Protein AF-A0A819NB71-F1 (afdb_monomer_lite)

Foldseek 3Di:
DVVVVVVQVVDPLSVLVVVLVVLVVVLVVLVVVLVVVVVVLVVVVVVDDPDDDDDCPVSVVSVVVSVVSVVSSVVSVVVVVLVVVCVDVVSVVVVVVCVVCVVVVVVVVVVVVVVLLVQLVVCLVQCCVPDPCSVDSVSSSVVSVCVVVVNDPVVSVVVSVVVD

Radius of gyration: 24.52 Å; chains: 1; bounding box: 62×34×66 Å

Sequence (164 aa):
IRLLKREYFKKFWNIISFITTIFSITAIMMYGTKKALTRLAIRSLKKTEMGEFVNFNAIGSFDEVYSYIIALITFFTMLKFLKLLRFNRRIGMLSKSFRYARKDLSSFAFVFLIFILAYAQFGFAIFGRSLRNYKSFFSSLTTCFRMLLGEINAADMIAVRRLY

Secondary structure (DSSP, 8-state):
-HHHHHHHHHSHHHHHHHHHHHHHHHHHHHHHHHHHHHHHHHHHHHHS-TT-----HHHHHHHHHHHHHHHHHHHHHHHHHHHHHTTSHHHHHHHHHHHHHHHHHHHHHHHHHHHHHHHHHHHHHHHTTT-GGGSSHHHHHHHHHHHHTT---HHHHHHHHTT-

pLDDT: mean 85.81, std 11.01, range [51.09, 97.12]

Structure (mmCIF, N/CA/C/O backbone):
data_AF-A0A819NB71-F1
#
_entry.id   AF-A0A819NB71-F1
#
loop_
_atom_site.group_PDB
_atom_site.id
_atom_site.type_symbol
_atom_site.label_atom_id
_atom_site.label_alt_id
_atom_site.label_comp_id
_atom_site.label_asym_id
_atom_site.label_entity_id
_atom_site.label_seq_id
_atom_site.pdbx_PDB_ins_code
_atom_site.Cartn_x
_atom_site.Cartn_y
_atom_site.Cartn_z
_atom_site.occupancy
_atom_site.B_iso_or_equiv
_atom_site.auth_seq_id
_atom_site.auth_comp_id
_atom_site.auth_asym_id
_atom_site.auth_atom_id
_atom_site.pdbx_PDB_model_num
ATOM 1 N N . ILE A 1 1 ? 3.686 -6.731 33.199 1.00 54.84 1 ILE A N 1
ATOM 2 C CA . ILE A 1 1 ? 4.501 -6.413 31.989 1.00 54.84 1 ILE A CA 1
ATOM 3 C C . ILE A 1 1 ? 3.999 -7.116 30.708 1.00 54.84 1 ILE A C 1
ATOM 5 O O . ILE A 1 1 ? 3.825 -6.437 29.704 1.00 54.84 1 ILE A O 1
ATOM 9 N N . 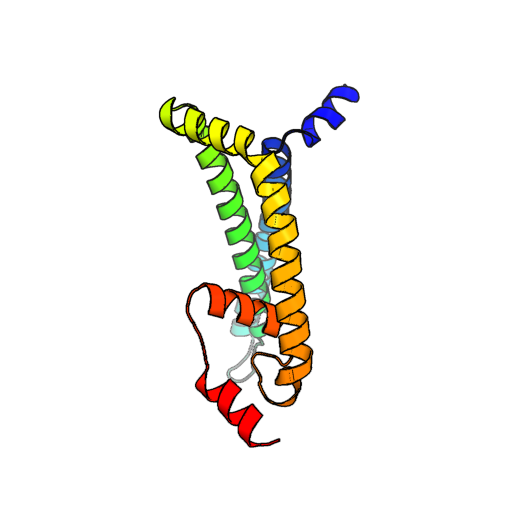ARG A 1 2 ? 3.695 -8.430 30.696 1.00 51.09 2 ARG A N 1
ATOM 10 C CA . ARG A 1 2 ? 3.244 -9.144 29.469 1.00 51.09 2 ARG A CA 1
ATOM 11 C C . ARG A 1 2 ? 1.858 -8.724 28.923 1.00 51.09 2 ARG A C 1
ATOM 13 O O . ARG A 1 2 ? 1.669 -8.750 27.712 1.00 51.09 2 ARG A O 1
ATOM 20 N N . LEU A 1 3 ? 0.927 -8.277 29.774 1.00 53.66 3 LEU A N 1
ATOM 21 C CA . LEU A 1 3 ? -0.419 -7.825 29.360 1.00 53.66 3 LEU A CA 1
ATOM 22 C C . LEU A 1 3 ? -0.392 -6.500 28.571 1.00 53.66 3 LEU A C 1
ATOM 24 O O . LEU A 1 3 ? -1.039 -6.389 27.530 1.00 53.66 3 LEU A O 1
ATOM 28 N N . LEU A 1 4 ? 0.467 -5.557 28.979 1.00 57.72 4 LEU A N 1
ATOM 29 C CA . LEU A 1 4 ? 0.686 -4.278 28.285 1.00 57.72 4 LEU A CA 1
ATOM 30 C C . LEU A 1 4 ? 1.163 -4.481 26.836 1.00 57.72 4 LEU A C 1
ATOM 32 O O . LEU A 1 4 ? 0.796 -3.715 25.948 1.00 57.72 4 LEU A O 1
ATOM 36 N N . LYS A 1 5 ? 1.926 -5.554 26.573 1.00 59.47 5 LYS A N 1
ATOM 37 C CA . LYS A 1 5 ? 2.469 -5.897 25.247 1.00 59.47 5 LYS A CA 1
ATOM 38 C C . LYS A 1 5 ? 1.364 -6.206 24.226 1.00 59.47 5 LYS A C 1
ATOM 40 O O . LYS A 1 5 ? 1.469 -5.780 23.083 1.00 59.47 5 LYS A O 1
ATOM 45 N N . ARG A 1 6 ? 0.291 -6.904 24.625 1.00 57.72 6 ARG A N 1
ATOM 46 C CA . ARG A 1 6 ? -0.847 -7.229 23.736 1.00 57.72 6 ARG A CA 1
ATOM 47 C C . ARG A 1 6 ? -1.783 -6.039 23.524 1.00 57.72 6 ARG A C 1
ATOM 49 O O . ARG A 1 6 ? -2.301 -5.868 22.424 1.00 57.72 6 ARG A O 1
ATOM 56 N N . GLU A 1 7 ? -1.981 -5.199 24.536 1.00 63.28 7 GLU A N 1
ATOM 57 C CA . GLU A 1 7 ? -2.791 -3.980 24.400 1.00 63.28 7 GLU A CA 1
ATOM 58 C C . GLU A 1 7 ? -2.108 -2.899 23.557 1.00 63.28 7 GLU A C 1
ATOM 60 O O . GLU A 1 7 ? -2.781 -2.160 22.834 1.00 63.28 7 GLU A O 1
ATOM 65 N N . TYR A 1 8 ? -0.773 -2.846 23.591 1.00 63.03 8 TYR A N 1
ATOM 66 C CA . TYR A 1 8 ? 0.041 -1.965 22.756 1.00 63.03 8 TYR A CA 1
ATOM 67 C C . TYR A 1 8 ? -0.285 -2.170 21.266 1.00 63.03 8 TYR A C 1
ATOM 69 O O . TYR A 1 8 ? -0.634 -1.214 20.573 1.00 63.03 8 TYR A O 1
ATOM 77 N N . PHE A 1 9 ? -0.303 -3.414 20.776 1.00 61.25 9 PHE A N 1
ATOM 78 C CA . PHE A 1 9 ? -0.622 -3.710 19.371 1.00 61.25 9 PHE A CA 1
ATOM 79 C C . PHE A 1 9 ? -2.103 -3.542 19.000 1.00 61.25 9 PHE A C 1
ATOM 81 O O . PHE A 1 9 ? -2.411 -3.439 17.821 1.00 61.25 9 PHE A O 1
ATOM 88 N N . LYS A 1 10 ? -3.035 -3.438 19.959 1.00 62.53 10 LYS A N 1
ATOM 89 C CA . LYS A 1 10 ? -4.458 -3.182 19.646 1.00 62.53 10 LYS A CA 1
ATOM 90 C C . LYS A 1 10 ? -4.743 -1.720 19.285 1.00 62.53 10 LYS A C 1
ATOM 92 O O . LYS A 1 10 ? -5.773 -1.415 18.683 1.00 62.53 10 LYS A O 1
ATOM 97 N N . LYS A 1 11 ? -3.855 -0.784 19.637 1.00 81.50 11 LYS A N 1
ATOM 98 C CA . LYS A 1 11 ? -4.026 0.637 19.306 1.00 81.50 11 LYS A CA 1
ATOM 99 C C . LYS A 1 11 ? -3.531 0.899 17.879 1.00 81.50 11 LYS A C 1
ATOM 101 O O . LYS A 1 11 ? -2.339 0.827 17.617 1.00 81.50 11 LYS A O 1
ATOM 106 N N . PHE A 1 12 ? -4.432 1.304 16.980 1.00 82.06 12 PHE A N 1
ATOM 107 C CA . PHE A 1 12 ? -4.128 1.658 15.578 1.00 82.06 12 PHE A CA 1
ATOM 108 C C . PHE A 1 12 ? -2.873 2.538 15.415 1.00 82.06 12 PHE A C 1
ATOM 110 O O . PHE A 1 12 ? -1.959 2.214 14.665 1.00 82.06 12 PHE A O 1
ATOM 117 N N . TRP A 1 13 ? -2.779 3.618 16.196 1.00 84.88 13 TRP A N 1
ATOM 118 C CA . TRP A 1 13 ? -1.638 4.545 16.163 1.00 84.88 13 TRP A CA 1
ATOM 119 C C . TRP A 1 13 ? -0.308 3.918 16.547 1.00 84.88 13 TRP A C 1
ATOM 121 O O . TRP A 1 13 ? 0.751 4.424 16.195 1.00 84.88 13 TRP A O 1
ATOM 131 N N . ASN A 1 14 ? -0.377 2.855 17.325 1.00 87.00 14 ASN A N 1
ATOM 132 C CA . ASN A 1 14 ? 0.785 2.187 17.828 1.00 87.00 14 ASN A CA 1
ATOM 133 C C . ASN A 1 14 ? 1.357 1.187 16.815 1.00 87.00 14 ASN A C 1
ATOM 135 O O . ASN A 1 14 ? 2.571 1.113 16.652 1.00 87.00 14 ASN A O 1
ATOM 139 N N . ILE A 1 15 ? 0.481 0.520 16.057 1.00 88.38 15 ILE A N 1
ATOM 140 C CA . ILE A 1 15 ? 0.869 -0.260 14.876 1.00 88.38 15 ILE A CA 1
ATOM 141 C C . ILE A 1 15 ? 1.588 0.642 13.863 1.00 88.38 15 ILE A C 1
ATOM 143 O O . ILE A 1 15 ? 2.671 0.288 13.411 1.00 88.38 15 ILE A O 1
ATOM 147 N N . ILE A 1 16 ? 1.043 1.832 13.566 1.00 89.00 16 ILE A N 1
ATOM 148 C CA . ILE A 1 16 ? 1.701 2.797 12.665 1.00 89.00 16 ILE A CA 1
ATOM 149 C C . ILE A 1 16 ? 3.105 3.133 13.172 1.00 89.00 16 ILE A C 1
ATOM 151 O O . ILE A 1 16 ? 4.056 3.096 12.398 1.00 89.00 16 ILE A O 1
ATOM 155 N N . SER A 1 17 ? 3.255 3.430 14.469 1.00 89.44 17 SER A N 1
ATOM 156 C CA . SER A 1 17 ? 4.568 3.718 15.048 1.00 89.44 17 SER A CA 1
ATOM 157 C C . SER A 1 17 ? 5.559 2.581 14.876 1.00 89.44 17 SER A C 1
ATOM 159 O O . SER A 1 17 ? 6.673 2.837 14.429 1.00 89.44 17 SER A O 1
ATOM 161 N N . PHE A 1 18 ? 5.132 1.357 15.172 1.00 90.94 18 PHE A N 1
ATOM 162 C CA . PHE A 1 18 ? 5.950 0.161 15.030 1.00 90.94 18 PHE A CA 1
ATOM 163 C C . PHE A 1 18 ? 6.386 -0.075 13.576 1.00 90.94 18 PHE A C 1
ATOM 165 O O . PHE A 1 18 ? 7.571 -0.279 13.319 1.00 90.94 18 PHE A O 1
ATOM 172 N N . ILE A 1 19 ? 5.455 0.043 12.623 1.00 91.94 19 ILE A N 1
ATOM 173 C CA . ILE A 1 19 ? 5.735 -0.091 11.188 1.00 91.94 19 ILE A CA 1
ATOM 174 C C . ILE A 1 19 ? 6.753 0.960 10.732 1.00 91.94 19 ILE A C 1
ATOM 176 O O . ILE A 1 19 ? 7.735 0.608 10.083 1.00 91.94 19 ILE A O 1
ATOM 180 N N . THR A 1 20 ? 6.573 2.235 11.104 1.00 94.00 20 THR A N 1
ATOM 181 C CA . THR A 1 20 ? 7.542 3.284 10.739 1.00 94.00 20 THR A CA 1
ATOM 182 C C . THR A 1 20 ? 8.932 2.968 11.283 1.00 94.00 20 THR A C 1
ATOM 184 O O . THR A 1 20 ? 9.902 3.123 10.556 1.00 94.00 20 THR A O 1
ATOM 187 N N . THR A 1 21 ? 9.039 2.502 12.532 1.00 94.00 21 THR A N 1
ATOM 188 C CA . THR A 1 21 ? 10.334 2.159 13.136 1.00 94.00 21 THR A CA 1
ATOM 189 C C . THR A 1 21 ? 11.035 1.034 12.378 1.00 94.00 21 THR A C 1
ATOM 191 O O . THR A 1 21 ? 12.229 1.150 12.115 1.00 94.00 21 THR A O 1
ATOM 194 N N . ILE A 1 22 ? 10.307 -0.016 11.978 1.00 94.81 22 ILE A N 1
ATOM 195 C CA . ILE A 1 22 ? 10.873 -1.102 11.164 1.00 94.81 22 ILE A CA 1
ATOM 196 C C . ILE A 1 22 ? 11.398 -0.553 9.836 1.00 94.81 22 ILE A C 1
ATOM 198 O O . ILE A 1 22 ? 12.570 -0.754 9.523 1.00 94.81 22 ILE A O 1
ATOM 202 N N . PHE A 1 23 ? 10.575 0.196 9.095 1.00 94.88 23 PHE A N 1
ATOM 203 C CA . PHE A 1 23 ? 11.000 0.768 7.817 1.00 94.88 23 PHE A CA 1
ATOM 204 C C . PHE A 1 23 ? 12.194 1.718 7.971 1.00 94.88 23 PHE A C 1
ATOM 206 O O . PHE A 1 23 ? 13.092 1.690 7.136 1.00 94.88 23 PHE A O 1
ATOM 213 N N . SER A 1 24 ? 12.257 2.516 9.041 1.00 95.75 24 SER A N 1
ATOM 214 C CA . SER A 1 24 ? 13.408 3.385 9.314 1.00 95.75 24 SER A CA 1
ATOM 215 C C . SER A 1 24 ? 14.698 2.593 9.539 1.00 95.75 24 SER A C 1
ATOM 217 O O . SER A 1 24 ? 15.732 2.975 8.998 1.00 95.75 24 SER A O 1
ATOM 219 N N . ILE A 1 25 ? 14.653 1.479 10.279 1.00 95.75 25 ILE A N 1
ATOM 220 C CA . ILE A 1 25 ? 15.825 0.604 10.466 1.00 95.75 25 ILE A CA 1
ATOM 221 C C . ILE A 1 25 ? 16.260 0.015 9.119 1.00 95.75 25 ILE A C 1
ATOM 223 O O . ILE A 1 25 ? 17.442 0.073 8.772 1.00 95.75 25 ILE A O 1
ATOM 227 N N . THR A 1 26 ? 15.311 -0.490 8.326 1.00 95.00 26 THR A N 1
ATOM 228 C CA . THR A 1 26 ? 15.583 -1.003 6.976 1.00 95.00 26 THR A CA 1
ATOM 229 C C . THR A 1 26 ? 16.209 0.071 6.083 1.00 95.00 26 THR A C 1
ATOM 231 O O . THR A 1 26 ? 17.209 -0.194 5.417 1.00 95.00 26 THR A O 1
ATOM 234 N N . ALA A 1 27 ? 15.693 1.301 6.115 1.00 95.19 27 ALA A N 1
ATOM 235 C CA . ALA A 1 27 ? 16.221 2.414 5.334 1.00 95.19 27 ALA A CA 1
ATOM 236 C C . ALA A 1 27 ? 17.661 2.776 5.727 1.00 95.19 27 ALA A C 1
ATOM 238 O O . ALA A 1 27 ? 18.476 3.036 4.845 1.00 95.19 27 ALA A O 1
ATOM 239 N N . ILE A 1 28 ? 18.013 2.741 7.017 1.00 95.50 28 ILE A N 1
ATOM 240 C CA . ILE A 1 28 ? 19.391 2.992 7.475 1.00 95.50 28 ILE A CA 1
ATOM 241 C C . ILE A 1 28 ? 20.349 1.927 6.918 1.00 95.50 28 ILE A C 1
ATOM 243 O O . ILE A 1 28 ? 21.408 2.268 6.384 1.00 95.50 28 ILE A O 1
ATOM 247 N N . MET A 1 29 ? 19.961 0.648 6.973 1.00 93.94 29 MET A N 1
ATOM 248 C CA . MET A 1 29 ? 20.757 -0.452 6.408 1.00 93.94 29 MET A CA 1
ATOM 249 C C . MET A 1 29 ? 20.928 -0.305 4.887 1.00 93.94 29 MET A C 1
ATOM 251 O O . MET A 1 29 ? 22.032 -0.453 4.352 1.00 93.94 29 MET A O 1
ATOM 255 N N . MET A 1 30 ? 19.853 0.053 4.182 1.00 93.12 30 MET A N 1
ATOM 256 C CA . MET A 1 30 ? 19.887 0.303 2.739 1.00 93.12 30 MET A CA 1
ATOM 257 C C . MET A 1 30 ? 20.714 1.536 2.367 1.00 93.12 30 MET A C 1
ATOM 259 O O . MET A 1 30 ? 21.406 1.537 1.355 1.00 93.12 30 MET A O 1
ATOM 263 N N . TYR A 1 31 ? 20.712 2.577 3.194 1.00 92.94 31 TYR A N 1
ATOM 264 C CA . TYR A 1 31 ? 21.533 3.761 2.964 1.00 92.94 31 TYR A CA 1
ATOM 265 C C . TYR A 1 31 ? 23.033 3.448 3.077 1.00 92.94 31 TYR A C 1
ATOM 267 O O . TYR A 1 31 ? 23.838 3.939 2.278 1.00 92.94 31 TYR A O 1
ATOM 275 N N . GLY A 1 32 ? 23.415 2.592 4.032 1.00 90.88 32 GLY A N 1
ATOM 276 C CA . GLY A 1 32 ? 24.787 2.095 4.161 1.00 90.88 32 GLY A CA 1
ATOM 277 C C . GLY A 1 32 ? 25.241 1.307 2.928 1.00 90.88 32 GLY A C 1
ATOM 278 O O . GLY A 1 32 ? 26.293 1.601 2.355 1.00 90.88 32 GLY A O 1
ATOM 279 N N . THR A 1 33 ? 24.418 0.359 2.472 1.00 89.19 33 THR A N 1
ATOM 280 C CA . THR A 1 33 ? 24.703 -0.447 1.270 1.00 89.19 33 THR A CA 1
ATOM 281 C C . THR A 1 33 ? 24.712 0.396 -0.006 1.00 89.19 33 THR A C 1
ATOM 283 O O . THR A 1 33 ? 25.644 0.261 -0.798 1.00 89.19 33 THR A O 1
ATOM 286 N N . LYS A 1 34 ? 23.785 1.353 -0.161 1.00 87.38 34 LYS A N 1
ATOM 287 C CA . LYS A 1 34 ? 23.790 2.343 -1.253 1.00 87.38 34 LYS A CA 1
ATOM 288 C C . LYS A 1 34 ? 25.125 3.087 -1.315 1.00 87.38 34 LYS A C 1
ATOM 290 O O . LYS A 1 34 ? 25.754 3.130 -2.367 1.00 87.38 34 LYS A O 1
ATOM 295 N N . LYS A 1 35 ? 25.613 3.618 -0.185 1.00 87.12 35 LYS A N 1
ATOM 296 C CA . LYS A 1 35 ? 26.914 4.313 -0.128 1.00 87.12 35 LYS A CA 1
ATOM 297 C C . LYS A 1 35 ? 28.083 3.417 -0.531 1.00 87.12 35 LYS A C 1
ATOM 299 O O . LYS A 1 35 ? 28.985 3.889 -1.222 1.00 87.12 35 LYS A O 1
ATOM 304 N N . ALA A 1 36 ? 28.092 2.161 -0.089 1.00 86.50 36 ALA A N 1
ATOM 305 C CA . ALA A 1 36 ? 29.134 1.208 -0.459 1.00 86.50 36 ALA A CA 1
ATOM 306 C C . ALA A 1 36 ? 29.104 0.913 -1.968 1.00 86.50 36 ALA A C 1
ATOM 308 O O . ALA A 1 36 ? 30.129 1.062 -2.633 1.00 86.50 36 ALA A O 1
ATOM 309 N N . LEU A 1 37 ? 27.926 0.601 -2.517 1.00 83.75 37 LEU A N 1
ATOM 310 C CA . LEU A 1 37 ? 27.720 0.309 -3.938 1.00 83.75 37 LEU A CA 1
ATOM 311 C C . LEU A 1 37 ? 28.109 1.490 -4.835 1.00 83.75 37 LEU A C 1
ATOM 313 O O . LEU A 1 37 ? 28.869 1.311 -5.782 1.00 83.75 37 LEU A O 1
ATOM 317 N N . THR A 1 38 ? 27.678 2.710 -4.506 1.00 83.12 38 THR A N 1
ATOM 318 C CA . THR A 1 38 ? 28.045 3.909 -5.277 1.00 83.12 38 THR A CA 1
ATOM 319 C C . THR A 1 38 ? 29.554 4.165 -5.243 1.00 83.12 38 THR A C 1
ATOM 321 O O . THR A 1 38 ? 30.147 4.502 -6.265 1.00 83.12 38 THR A O 1
ATOM 324 N N . ARG A 1 39 ? 30.213 3.971 -4.091 1.00 84.69 39 ARG A N 1
ATOM 325 C CA . ARG A 1 39 ? 31.675 4.127 -3.984 1.00 84.69 39 ARG A CA 1
ATOM 326 C C . ARG A 1 39 ? 32.425 3.082 -4.803 1.00 84.69 39 ARG A C 1
ATOM 328 O O . ARG A 1 39 ? 33.425 3.430 -5.425 1.00 84.69 39 ARG A O 1
ATOM 335 N N . LEU A 1 40 ? 31.964 1.832 -4.795 1.00 82.62 40 LEU A N 1
ATOM 336 C CA . LEU A 1 40 ? 32.544 0.765 -5.611 1.00 82.62 40 LEU A CA 1
ATOM 337 C C . LEU A 1 40 ? 32.382 1.074 -7.099 1.00 82.62 40 LEU A C 1
ATOM 339 O O . LEU A 1 40 ? 33.370 1.039 -7.819 1.00 82.62 40 LEU A O 1
ATOM 343 N N . ALA A 1 41 ? 31.194 1.493 -7.533 1.00 81.38 41 ALA A N 1
ATOM 344 C CA . ALA A 1 41 ? 30.940 1.841 -8.928 1.00 81.38 41 ALA A CA 1
ATOM 345 C C . ALA A 1 41 ? 31.811 3.008 -9.423 1.00 81.38 41 ALA A C 1
ATOM 347 O O . ALA A 1 41 ? 32.401 2.926 -10.496 1.00 81.38 41 ALA A O 1
ATOM 348 N N . ILE A 1 42 ? 31.971 4.064 -8.613 1.00 82.19 42 ILE A N 1
ATOM 349 C CA . ILE A 1 42 ? 32.866 5.191 -8.935 1.00 82.19 42 ILE A CA 1
ATOM 350 C C . ILE A 1 42 ? 34.335 4.740 -8.985 1.00 82.19 42 ILE A C 1
ATOM 352 O O . ILE A 1 42 ? 35.103 5.236 -9.805 1.00 82.19 42 ILE A O 1
ATOM 356 N N . ARG A 1 43 ? 34.754 3.811 -8.115 1.00 81.69 43 ARG A N 1
ATOM 357 C CA . ARG A 1 43 ? 36.119 3.260 -8.142 1.00 81.69 43 ARG A CA 1
ATOM 358 C C . ARG A 1 43 ? 36.365 2.396 -9.373 1.00 81.69 43 ARG A C 1
ATOM 360 O O . ARG A 1 43 ? 37.428 2.531 -9.967 1.00 81.69 43 ARG A O 1
ATOM 367 N N . SER A 1 44 ? 35.404 1.560 -9.758 1.00 78.19 44 SER A N 1
ATOM 368 C CA . SER A 1 44 ? 35.484 0.759 -10.981 1.00 78.19 44 SER A CA 1
ATOM 369 C C . SER A 1 44 ? 35.5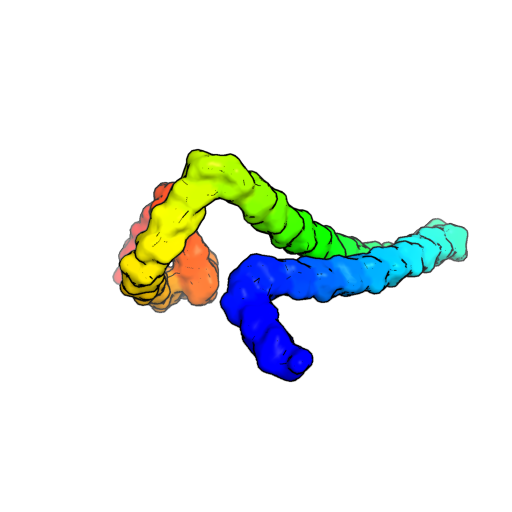98 1.660 -12.208 1.00 78.19 44 SER A C 1
ATOM 371 O O . SER A 1 44 ? 36.531 1.493 -12.979 1.00 78.19 44 SER A O 1
ATOM 373 N N . LEU A 1 45 ? 34.771 2.709 -12.305 1.00 77.81 45 LEU A N 1
ATOM 374 C CA . LEU A 1 45 ? 34.885 3.709 -13.374 1.00 77.81 45 LEU A CA 1
ATOM 375 C C . LEU A 1 45 ? 36.261 4.385 -13.448 1.00 77.81 45 LEU A C 1
ATOM 377 O O . LEU A 1 45 ? 36.737 4.674 -14.535 1.00 77.81 45 LEU A O 1
ATOM 381 N N . LYS A 1 46 ? 36.896 4.670 -12.304 1.00 77.06 46 LYS A N 1
ATOM 382 C CA . LYS A 1 46 ? 38.223 5.310 -12.269 1.00 77.06 46 LYS A CA 1
ATOM 383 C C . LYS A 1 46 ? 39.376 4.369 -12.623 1.00 77.06 46 LYS A C 1
ATOM 385 O O . LYS A 1 46 ? 40.450 4.859 -12.948 1.00 77.06 46 LYS A O 1
ATOM 390 N N . LYS A 1 47 ? 39.195 3.055 -12.457 1.00 72.12 47 LYS A N 1
ATOM 391 C CA . LYS A 1 47 ? 40.242 2.041 -12.670 1.00 72.12 47 LYS A CA 1
ATOM 392 C C . LYS A 1 47 ? 40.209 1.458 -14.086 1.00 72.12 47 LYS A C 1
ATOM 394 O O . LYS A 1 47 ? 41.213 0.932 -14.548 1.00 72.12 47 LYS A O 1
ATOM 399 N N . THR A 1 48 ? 39.062 1.543 -14.741 1.00 65.06 48 THR A N 1
ATOM 400 C CA . THR A 1 48 ? 38.842 1.066 -16.099 1.00 65.06 48 THR A CA 1
ATOM 401 C C . THR A 1 48 ? 39.381 2.075 -17.123 1.00 65.06 48 THR A C 1
ATOM 403 O O . THR A 1 48 ? 39.034 3.254 -17.078 1.00 65.06 48 THR A O 1
ATOM 406 N N . GLU A 1 49 ? 40.226 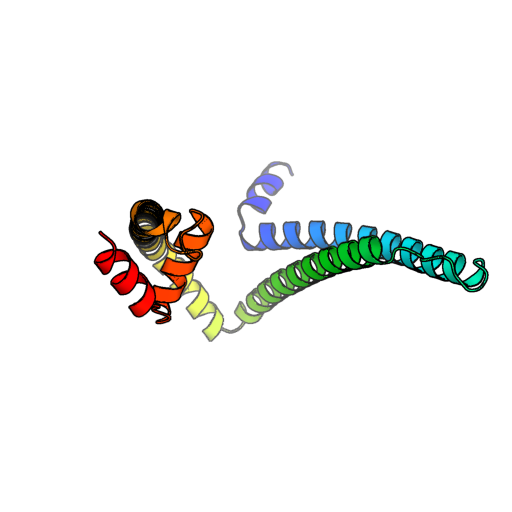1.614 -18.050 1.00 61.16 49 GLU A N 1
ATOM 407 C CA . GLU A 1 49 ? 40.636 2.386 -19.231 1.00 61.16 49 GLU A CA 1
ATOM 408 C C . GLU A 1 49 ? 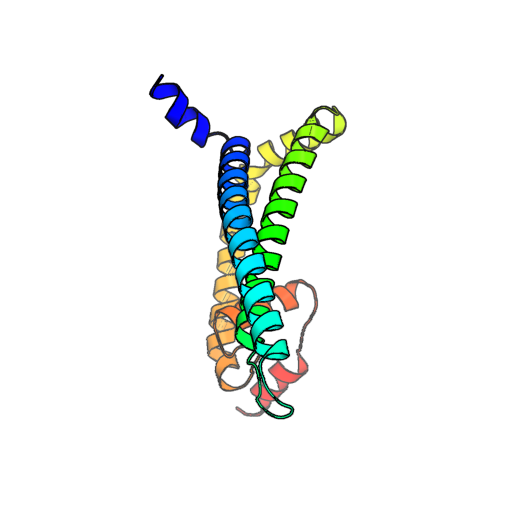39.447 2.595 -20.187 1.00 61.16 49 GLU A C 1
ATOM 410 O O . GLU A 1 49 ? 38.502 1.809 -20.212 1.00 61.16 49 GLU A O 1
ATOM 415 N N . MET A 1 50 ? 39.481 3.688 -20.954 1.00 53.66 50 MET A N 1
ATOM 416 C CA . MET A 1 50 ? 38.410 4.169 -21.841 1.00 53.66 50 MET A CA 1
ATOM 417 C C . MET A 1 50 ? 37.790 3.043 -22.701 1.00 53.66 50 MET A C 1
ATOM 419 O O . MET A 1 50 ? 38.334 2.706 -23.747 1.00 53.66 50 MET A O 1
ATOM 423 N N . GLY A 1 51 ? 36.641 2.480 -22.293 1.00 59.25 51 GLY A N 1
ATOM 424 C CA . GLY A 1 51 ? 35.877 1.544 -23.136 1.00 59.25 51 GLY A CA 1
ATOM 425 C C . GLY A 1 51 ? 35.038 0.461 -22.443 1.00 59.25 51 GLY A C 1
ATOM 426 O O . GLY A 1 51 ? 34.140 -0.080 -23.085 1.00 59.25 51 GLY A O 1
ATOM 427 N N . GLU A 1 52 ? 35.262 0.133 -21.166 1.00 65.62 52 GLU A N 1
ATOM 428 C CA . GLU A 1 52 ? 34.491 -0.933 -20.491 1.00 65.62 52 GLU A CA 1
ATOM 429 C C . GLU A 1 52 ? 33.177 -0.400 -19.880 1.00 65.62 52 GLU A C 1
ATOM 431 O O . GLU A 1 52 ? 33.155 0.573 -19.121 1.00 65.62 52 GLU A O 1
ATOM 436 N N . PHE A 1 53 ? 32.053 -1.048 -20.200 1.00 68.19 53 PHE A N 1
ATOM 437 C CA . PHE A 1 53 ? 30.731 -0.665 -19.702 1.00 68.19 53 PHE A CA 1
ATOM 438 C C . PHE A 1 53 ? 30.525 -1.119 -18.248 1.00 68.19 53 PHE A C 1
ATOM 440 O O . PHE A 1 53 ? 30.371 -2.307 -17.965 1.00 68.19 53 PHE A O 1
ATOM 447 N N . VAL A 1 54 ? 30.444 -0.167 -17.315 1.00 69.81 54 VAL A N 1
ATOM 448 C CA . VAL A 1 54 ? 30.039 -0.439 -15.927 1.00 69.81 54 VAL A CA 1
ATOM 449 C C . VAL A 1 54 ? 28.511 -0.449 -15.837 1.00 69.81 54 VAL A C 1
ATOM 451 O O . VAL A 1 54 ? 27.849 0.547 -16.123 1.00 69.81 54 VAL A O 1
ATOM 454 N N . ASN A 1 55 ? 27.929 -1.573 -15.415 1.00 73.31 55 ASN A N 1
ATOM 455 C CA . ASN A 1 55 ? 26.477 -1.729 -15.341 1.00 73.31 55 ASN A CA 1
ATOM 456 C C . ASN A 1 55 ? 25.879 -0.992 -14.122 1.00 73.31 55 ASN A C 1
ATOM 458 O O . ASN A 1 55 ? 25.866 -1.506 -13.003 1.00 73.31 55 ASN A O 1
ATOM 462 N N . PHE A 1 56 ? 25.338 0.207 -14.356 1.00 82.00 56 PHE A N 1
ATOM 463 C CA . PHE A 1 56 ? 24.633 1.012 -13.347 1.00 82.00 56 PHE A CA 1
ATOM 464 C C . PHE A 1 56 ? 23.178 0.602 -13.117 1.00 82.00 56 PHE A C 1
ATOM 466 O O . PHE A 1 56 ? 22.553 1.105 -12.183 1.00 82.00 56 PHE A O 1
ATOM 473 N N . ASN A 1 57 ? 22.628 -0.307 -13.922 1.00 85.62 57 ASN A N 1
ATOM 474 C CA . ASN A 1 57 ? 21.208 -0.642 -13.866 1.00 85.62 57 ASN A CA 1
ATOM 475 C C . ASN A 1 57 ? 20.830 -1.256 -12.510 1.00 85.62 57 ASN A C 1
ATOM 477 O O . ASN A 1 57 ? 19.865 -0.833 -11.885 1.00 85.62 57 ASN A O 1
ATOM 481 N N . ALA A 1 58 ? 21.656 -2.170 -11.991 1.00 82.69 58 ALA A N 1
ATOM 482 C CA . ALA A 1 58 ? 21.437 -2.768 -10.672 1.00 82.69 58 ALA A CA 1
ATOM 483 C C . ALA A 1 58 ? 21.472 -1.728 -9.534 1.00 82.69 58 ALA A C 1
ATOM 485 O O . ALA A 1 58 ? 20.716 -1.830 -8.569 1.00 82.69 58 ALA A O 1
ATOM 486 N N . ILE A 1 59 ? 22.324 -0.703 -9.658 1.00 85.81 59 ILE A N 1
ATOM 487 C CA . ILE A 1 59 ? 22.423 0.395 -8.687 1.00 85.81 59 ILE A CA 1
ATOM 488 C C . ILE A 1 59 ? 21.186 1.291 -8.782 1.00 85.81 59 ILE A C 1
ATOM 490 O O . ILE A 1 59 ? 20.637 1.674 -7.751 1.00 85.81 59 ILE A O 1
ATOM 494 N N . GLY A 1 60 ? 20.728 1.582 -10.002 1.00 88.81 60 GLY A N 1
ATOM 495 C CA . GLY A 1 60 ? 19.506 2.341 -10.260 1.00 88.81 60 GLY A CA 1
ATOM 496 C C . GLY A 1 60 ? 18.267 1.655 -9.687 1.00 88.81 60 GLY A C 1
ATOM 497 O O . GLY A 1 60 ? 17.532 2.276 -8.926 1.00 88.81 60 GLY A O 1
ATOM 498 N N . SER A 1 61 ? 18.079 0.359 -9.954 1.00 89.31 61 SER A N 1
ATOM 499 C CA . SER A 1 61 ? 16.957 -0.406 -9.391 1.00 89.31 61 SER A CA 1
ATOM 500 C C . SER A 1 61 ? 17.002 -0.461 -7.861 1.00 89.31 61 SER A C 1
ATOM 502 O O . SER A 1 61 ? 15.970 -0.340 -7.204 1.00 89.31 61 SER A O 1
ATOM 504 N N . PHE A 1 62 ? 18.192 -0.608 -7.267 1.00 90.31 62 PHE A N 1
ATOM 505 C CA . PHE A 1 62 ? 18.337 -0.566 -5.811 1.00 90.31 62 PHE A CA 1
ATOM 506 C C . PHE A 1 62 ? 17.958 0.807 -5.237 1.00 90.31 62 PHE A C 1
ATOM 508 O O . PHE A 1 62 ? 17.298 0.886 -4.197 1.00 90.31 62 PHE A O 1
ATOM 515 N N . ASP A 1 63 ? 18.351 1.887 -5.916 1.00 91.44 63 ASP A N 1
ATOM 516 C CA . ASP A 1 63 ? 18.006 3.243 -5.499 1.00 91.44 63 ASP A CA 1
ATOM 517 C C . ASP A 1 63 ? 16.509 3.539 -5.628 1.00 91.44 63 ASP A C 1
ATOM 519 O O . ASP A 1 63 ? 15.917 4.179 -4.758 1.00 91.44 63 ASP A O 1
ATOM 523 N N . GLU A 1 64 ? 15.871 3.014 -6.670 1.00 93.88 64 GLU A N 1
ATOM 524 C CA . GLU A 1 64 ? 14.428 3.121 -6.865 1.00 93.88 64 GLU A CA 1
ATOM 525 C C . GLU A 1 64 ? 13.662 2.456 -5.707 1.00 93.88 64 GLU A C 1
ATOM 527 O O . GLU A 1 64 ? 12.794 3.078 -5.087 1.00 93.88 64 GLU A O 1
ATOM 532 N N . VAL A 1 65 ? 14.047 1.232 -5.324 1.00 94.50 65 VAL A N 1
ATOM 533 C CA . VAL A 1 65 ? 13.459 0.535 -4.165 1.00 94.50 65 VAL A CA 1
ATOM 534 C C . VAL A 1 65 ? 13.691 1.311 -2.865 1.00 94.50 65 VAL A C 1
ATOM 536 O O . VAL A 1 65 ? 12.777 1.436 -2.043 1.00 94.50 65 VAL A O 1
ATOM 539 N N . TYR A 1 66 ? 14.888 1.871 -2.675 1.00 94.12 66 TYR A N 1
ATOM 540 C CA . TYR A 1 66 ? 15.177 2.734 -1.530 1.00 94.12 66 TYR A CA 1
ATOM 541 C C . TYR A 1 66 ? 14.267 3.974 -1.505 1.00 94.12 66 TYR A C 1
ATOM 543 O O . TYR A 1 66 ? 13.718 4.309 -0.452 1.00 94.12 66 TYR A O 1
ATOM 551 N N . SER A 1 67 ? 14.047 4.615 -2.655 1.00 95.44 67 SER A N 1
ATOM 552 C CA . SER A 1 67 ? 13.149 5.767 -2.792 1.00 95.44 67 SER A CA 1
ATOM 553 C C . SER A 1 67 ? 11.710 5.421 -2.391 1.00 95.44 67 SER A C 1
ATOM 555 O O . SER A 1 67 ? 11.104 6.145 -1.594 1.00 95.44 67 SER A O 1
ATOM 557 N N . TYR A 1 68 ? 11.186 4.267 -2.826 1.00 96.00 68 TYR A N 1
ATOM 558 C CA . TYR A 1 68 ? 9.858 3.795 -2.405 1.00 96.00 68 TYR A CA 1
ATOM 559 C C . TYR A 1 68 ? 9.760 3.591 -0.885 1.00 96.00 68 TYR A C 1
ATOM 561 O O . TYR A 1 68 ? 8.755 3.958 -0.272 1.00 96.00 68 TYR A O 1
ATOM 569 N N . ILE A 1 69 ? 10.806 3.060 -0.246 1.00 95.38 69 ILE A N 1
ATOM 570 C CA . ILE A 1 69 ? 10.832 2.870 1.213 1.00 95.38 69 ILE A CA 1
ATOM 571 C C . ILE A 1 69 ? 10.839 4.214 1.950 1.00 95.38 69 ILE A C 1
ATOM 573 O O . ILE A 1 69 ? 10.083 4.388 2.911 1.00 95.38 69 ILE A O 1
ATOM 577 N N . ILE A 1 70 ? 11.630 5.187 1.491 1.00 96.44 70 ILE A N 1
ATOM 578 C CA . ILE A 1 70 ? 11.619 6.548 2.048 1.00 96.44 70 ILE A CA 1
ATOM 579 C C . ILE A 1 70 ? 10.241 7.198 1.883 1.00 96.44 70 ILE A C 1
ATOM 581 O O . ILE A 1 70 ? 9.731 7.792 2.837 1.00 96.44 70 ILE A O 1
ATOM 585 N N . ALA A 1 71 ? 9.598 7.046 0.723 1.00 97.12 71 ALA A N 1
ATOM 586 C CA . ALA A 1 71 ? 8.251 7.562 0.490 1.00 97.12 71 ALA A CA 1
ATOM 587 C C . ALA A 1 71 ? 7.229 6.971 1.480 1.00 97.12 71 ALA A C 1
ATOM 589 O O . ALA A 1 71 ? 6.435 7.714 2.066 1.00 97.12 71 ALA A O 1
ATOM 590 N N . LEU A 1 72 ? 7.294 5.662 1.751 1.00 95.69 72 LEU A N 1
ATOM 591 C CA . LEU A 1 72 ? 6.441 5.005 2.749 1.00 95.69 72 LEU A CA 1
ATOM 592 C C . LEU A 1 72 ? 6.691 5.534 4.169 1.00 95.69 72 LEU A C 1
ATOM 594 O O . LEU A 1 72 ? 5.736 5.817 4.897 1.00 95.69 72 LEU A O 1
ATOM 598 N N . ILE A 1 73 ? 7.952 5.715 4.572 1.00 96.12 73 ILE A N 1
ATOM 599 C CA . ILE A 1 73 ? 8.299 6.290 5.885 1.00 96.12 73 ILE A CA 1
ATOM 600 C C . ILE A 1 73 ? 7.720 7.699 6.024 1.00 96.12 73 ILE A C 1
ATOM 602 O O . ILE A 1 73 ? 7.111 8.016 7.052 1.00 96.12 73 ILE A O 1
ATOM 606 N N . THR A 1 74 ? 7.879 8.530 4.995 1.00 96.25 74 THR A N 1
ATOM 607 C CA . THR A 1 74 ? 7.348 9.897 4.965 1.00 96.25 74 THR A CA 1
ATOM 608 C C . THR A 1 74 ? 5.826 9.891 5.057 1.00 96.25 74 THR A C 1
ATOM 610 O O . THR A 1 74 ? 5.264 10.626 5.870 1.00 96.25 74 THR A O 1
ATOM 613 N N . PHE A 1 75 ? 5.149 9.000 4.329 1.00 95.94 75 PHE A N 1
ATOM 614 C CA . PHE A 1 75 ? 3.699 8.831 4.414 1.00 95.94 75 PHE A CA 1
ATOM 615 C C . PHE A 1 75 ? 3.234 8.472 5.835 1.00 95.94 75 PHE A C 1
ATOM 617 O O . PHE A 1 75 ? 2.368 9.145 6.399 1.00 95.94 75 PHE A O 1
ATOM 624 N N . PHE A 1 76 ? 3.838 7.465 6.476 1.00 93.50 76 PHE A N 1
ATOM 625 C CA . PHE A 1 76 ? 3.471 7.102 7.852 1.00 93.50 76 PHE A CA 1
ATOM 626 C C . PHE A 1 76 ? 3.809 8.203 8.866 1.00 93.50 76 PHE A C 1
ATOM 628 O O . PHE A 1 76 ? 3.080 8.396 9.844 1.00 93.50 76 PHE A O 1
ATOM 635 N N . THR A 1 77 ? 4.885 8.950 8.635 1.00 92.88 77 THR A N 1
ATOM 636 C CA . THR A 1 77 ? 5.249 10.112 9.455 1.00 92.88 77 THR A CA 1
ATOM 637 C C . THR A 1 77 ? 4.222 11.235 9.301 1.00 92.88 77 THR A C 1
ATOM 639 O O . THR A 1 77 ? 3.803 11.814 10.303 1.00 92.88 77 THR A O 1
ATOM 642 N N . MET A 1 78 ? 3.710 11.462 8.090 1.00 93.06 78 MET A N 1
ATOM 643 C CA . MET A 1 78 ? 2.610 12.395 7.837 1.00 93.06 78 MET A CA 1
ATOM 644 C C . MET A 1 78 ? 1.313 11.960 8.539 1.00 93.06 78 MET A C 1
ATOM 646 O O . MET A 1 78 ? 0.628 12.779 9.155 1.00 93.06 78 MET A O 1
ATOM 650 N N . LEU A 1 79 ? 0.999 10.659 8.564 1.00 90.38 79 LEU A N 1
ATOM 651 C CA . LEU A 1 79 ? -0.126 10.146 9.360 1.00 90.38 79 LEU A CA 1
ATOM 652 C C . LEU A 1 79 ? 0.055 10.411 10.863 1.00 90.38 79 LEU A C 1
ATOM 654 O O . LEU A 1 79 ? -0.906 10.760 11.554 1.00 90.38 79 LEU A O 1
ATOM 658 N N . LYS A 1 80 ? 1.278 10.278 11.393 1.00 88.00 80 LYS A N 1
ATOM 659 C CA . LYS A 1 80 ? 1.572 10.652 12.786 1.00 88.00 80 LYS A CA 1
ATOM 660 C C . LYS A 1 80 ? 1.395 12.151 13.001 1.00 88.00 80 LYS A C 1
ATOM 662 O O . LYS A 1 80 ? 0.794 12.523 14.002 1.00 88.00 80 LYS A O 1
ATOM 667 N N . PHE A 1 81 ? 1.831 12.993 12.070 1.00 87.75 81 PHE A N 1
ATOM 668 C CA . PHE A 1 81 ? 1.598 14.436 12.137 1.00 87.75 81 PHE A CA 1
ATOM 669 C C . PHE A 1 81 ? 0.098 14.770 12.229 1.00 87.75 81 PHE A C 1
ATOM 671 O O . PHE A 1 81 ? -0.318 15.502 13.128 1.00 87.75 81 PHE A O 1
ATOM 678 N N . LEU A 1 82 ? -0.749 14.120 11.420 1.00 85.69 82 LEU A N 1
ATOM 679 C CA . LEU A 1 82 ? -2.212 14.245 11.518 1.00 85.69 82 LEU A CA 1
ATOM 680 C C . LEU A 1 82 ? -2.757 13.854 12.904 1.00 85.69 82 LEU A C 1
ATOM 682 O O . LEU A 1 82 ? -3.728 14.445 13.379 1.00 85.69 82 LEU A O 1
ATOM 686 N N . LYS A 1 83 ? -2.131 12.890 13.594 1.00 82.62 83 LYS A N 1
ATOM 687 C CA . LYS A 1 83 ? -2.483 12.548 14.982 1.00 82.62 83 LYS A CA 1
ATOM 688 C C . LYS A 1 83 ? -2.218 13.707 15.937 1.00 82.62 83 LYS A C 1
ATOM 690 O O . LYS A 1 83 ? -3.054 13.935 16.810 1.00 82.62 83 LYS A O 1
ATOM 695 N N . LEU A 1 8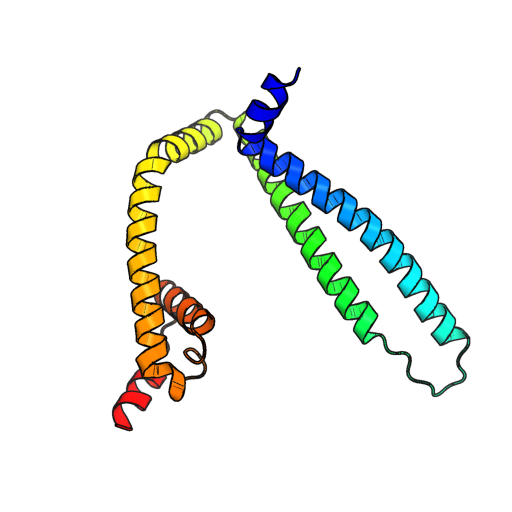4 ? -1.086 14.403 15.797 1.00 83.88 84 LEU A N 1
ATOM 696 C CA . LEU A 1 84 ? -0.767 15.567 16.631 1.00 83.88 84 LEU A CA 1
ATOM 697 C C . LEU A 1 84 ? -1.802 16.677 16.412 1.00 83.88 84 LEU A C 1
ATOM 699 O O . LEU A 1 84 ? -2.279 17.271 17.370 1.00 83.88 84 LEU A O 1
ATOM 703 N N . LEU A 1 85 ? -2.274 16.884 15.183 1.00 83.69 85 LEU A N 1
ATOM 704 C CA . LEU A 1 85 ? -3.303 17.894 14.909 1.00 83.69 85 LEU A CA 1
ATOM 705 C C . LEU A 1 85 ? -4.650 17.635 15.614 1.00 83.69 85 LEU A C 1
ATOM 707 O O . LEU A 1 85 ? -5.457 18.554 15.756 1.00 83.69 85 LEU A O 1
ATOM 711 N N . ARG A 1 86 ? -4.897 16.422 16.132 1.00 78.25 86 ARG A N 1
ATOM 712 C CA . ARG A 1 86 ? -6.109 16.103 16.913 1.00 78.25 86 ARG A CA 1
ATOM 713 C C . ARG A 1 86 ? -6.184 16.829 18.259 1.00 78.25 86 ARG A C 1
ATOM 715 O O . ARG A 1 86 ? -7.248 16.786 18.874 1.00 78.25 86 ARG A O 1
ATOM 722 N N . PHE A 1 87 ? -5.109 17.488 18.706 1.00 76.12 87 PHE A N 1
ATOM 723 C CA . PHE A 1 87 ? -5.163 18.409 19.848 1.00 76.12 87 PHE A CA 1
ATOM 724 C C . PHE A 1 87 ? -6.102 19.598 19.582 1.00 76.12 87 PHE A C 1
ATOM 726 O O . PHE A 1 87 ? -6.702 20.127 20.514 1.00 76.12 87 PHE A O 1
ATOM 733 N N . ASN A 1 88 ? -6.317 19.972 18.315 1.00 85.25 88 ASN A N 1
ATOM 734 C CA . ASN A 1 88 ? -7.327 20.960 17.955 1.00 85.25 88 ASN A CA 1
ATOM 735 C C . ASN A 1 88 ? -8.740 20.358 18.071 1.00 85.25 88 ASN A C 1
ATOM 737 O O . ASN A 1 88 ? -9.059 19.352 17.427 1.00 85.25 88 ASN A O 1
ATOM 741 N N . ARG A 1 89 ? -9.623 21.015 18.837 1.00 82.31 89 ARG A N 1
ATOM 742 C CA . ARG A 1 89 ? -11.015 20.588 19.072 1.00 82.31 89 ARG A CA 1
ATOM 743 C C . ARG A 1 89 ? -11.787 20.321 17.772 1.00 82.31 89 ARG A C 1
ATOM 745 O O . ARG A 1 89 ? -12.520 19.335 17.715 1.00 82.31 89 ARG A O 1
ATOM 752 N N . ARG A 1 90 ? -11.599 21.131 16.719 1.00 84.19 90 ARG A N 1
ATOM 753 C CA . ARG A 1 90 ? -12.284 20.950 15.419 1.00 84.19 90 ARG A CA 1
ATOM 754 C C . ARG A 1 90 ? -11.853 19.651 14.719 1.00 84.19 90 ARG A C 1
ATOM 756 O O . ARG A 1 90 ? -12.694 18.845 14.330 1.00 84.19 90 ARG A O 1
ATOM 763 N N . ILE A 1 91 ? -10.548 19.395 14.648 1.00 83.62 91 ILE A N 1
ATOM 764 C CA . ILE A 1 91 ? -9.962 18.196 14.014 1.00 83.62 91 ILE A CA 1
ATOM 765 C C . ILE A 1 91 ? -10.254 16.932 14.843 1.00 83.62 91 ILE A C 1
ATOM 767 O O . ILE A 1 91 ? -10.533 15.851 14.308 1.00 83.62 91 ILE A O 1
ATOM 771 N N . GLY A 1 92 ? -10.249 17.065 16.171 1.00 83.81 92 GLY A N 1
ATOM 772 C CA . GLY A 1 92 ? -10.639 16.007 17.095 1.00 83.81 92 GLY A CA 1
ATOM 773 C C . GLY A 1 92 ? -12.094 15.558 16.915 1.00 83.81 92 GLY A C 1
ATOM 774 O O . GLY A 1 92 ? -12.358 14.356 16.988 1.00 83.81 92 GLY A O 1
ATOM 775 N N . MET A 1 93 ? -13.020 16.486 16.637 1.00 88.19 93 MET A N 1
ATOM 776 C CA . MET A 1 93 ? -14.425 16.167 16.343 1.00 88.19 93 MET A CA 1
ATOM 777 C C . MET A 1 93 ? -14.577 15.392 15.031 1.00 88.19 93 MET A C 1
ATOM 779 O O . MET A 1 93 ? -15.185 14.325 15.055 1.00 88.19 93 MET A O 1
ATOM 783 N N . LEU A 1 94 ? -13.928 15.820 13.941 1.00 84.62 94 LEU A N 1
ATOM 784 C CA . LEU A 1 94 ? -13.924 15.070 12.672 1.00 84.62 94 LEU A CA 1
ATOM 785 C C . LEU A 1 94 ? -13.452 13.622 12.869 1.00 84.62 94 LEU A C 1
ATOM 787 O O . LEU A 1 94 ? -14.103 12.675 12.435 1.00 84.62 94 LEU A O 1
ATOM 791 N N . SER A 1 95 ? -12.360 13.433 13.617 1.00 84.12 95 SER A N 1
ATOM 792 C CA . SER A 1 95 ? -11.846 12.094 13.938 1.00 84.12 95 SER A CA 1
ATOM 793 C C . SER A 1 95 ? -12.849 11.229 14.717 1.00 84.12 95 SER A C 1
ATOM 795 O O . SER A 1 95 ? -12.840 10.003 14.581 1.00 84.12 95 SER A O 1
ATOM 797 N N . LYS A 1 96 ? -13.679 11.836 15.579 1.00 84.81 96 LYS A N 1
ATOM 798 C CA . LYS A 1 96 ? -14.734 11.130 16.325 1.00 84.81 96 LYS A CA 1
ATOM 799 C C . LYS A 1 96 ? -15.888 10.747 15.401 1.00 84.81 96 LYS A C 1
ATOM 801 O O . LYS A 1 96 ? -16.309 9.596 15.461 1.00 84.81 96 LYS A O 1
ATOM 806 N N . SER A 1 97 ? -16.317 11.645 14.515 1.00 89.88 97 SER A N 1
ATOM 807 C CA . SER A 1 97 ? -17.351 11.362 13.513 1.00 89.88 97 SER A CA 1
ATOM 808 C C . SER A 1 97 ? -16.940 10.212 12.590 1.00 89.88 97 SER A C 1
ATOM 810 O O . SER A 1 97 ? -17.690 9.252 12.446 1.00 89.88 97 SER A O 1
ATOM 812 N N . PHE A 1 98 ? -15.699 10.214 12.081 1.00 85.31 98 PHE A N 1
ATOM 813 C CA . PHE A 1 98 ? -15.153 9.084 11.311 1.00 85.31 98 PHE A CA 1
ATOM 814 C C . PHE A 1 98 ? -15.121 7.774 12.107 1.00 85.31 98 PHE A C 1
ATOM 816 O O . PHE A 1 98 ? -15.340 6.700 11.551 1.00 85.31 98 PHE A O 1
ATOM 823 N N . ARG A 1 99 ? -14.826 7.827 13.413 1.00 87.12 99 ARG A N 1
ATOM 824 C CA . ARG A 1 99 ? -14.831 6.629 14.265 1.00 87.12 99 ARG A CA 1
ATOM 825 C C . ARG A 1 99 ? -16.246 6.096 14.485 1.00 87.12 99 ARG A C 1
ATOM 827 O O . ARG A 1 99 ? -16.397 4.880 14.545 1.00 87.12 99 ARG A O 1
ATOM 834 N N . TYR A 1 100 ? -17.233 6.978 14.610 1.00 90.69 100 TYR A N 1
ATOM 835 C CA . TYR A 1 100 ? -18.639 6.613 14.763 1.00 90.69 100 TYR A CA 1
ATOM 836 C C . TYR A 1 100 ? -19.189 5.986 13.474 1.00 90.69 100 TYR A C 1
ATOM 838 O O . TYR A 1 100 ? -19.658 4.854 13.503 1.00 90.69 100 TYR A O 1
ATOM 846 N N . ALA A 1 101 ? -18.982 6.643 12.328 1.00 92.44 101 ALA A N 1
ATOM 847 C CA . ALA A 1 101 ? -19.431 6.160 11.019 1.00 92.44 101 ALA A CA 1
ATOM 848 C C . ALA A 1 101 ? -18.654 4.935 10.495 1.00 92.44 101 ALA A C 1
ATOM 850 O O . ALA A 1 101 ? -19.039 4.337 9.495 1.00 92.44 101 ALA A O 1
ATOM 851 N N . ARG A 1 102 ? -17.549 4.535 11.146 1.00 90.12 102 ARG A N 1
ATOM 852 C CA . ARG A 1 102 ? -16.683 3.441 10.676 1.00 90.12 102 ARG A CA 1
ATOM 853 C C . ARG A 1 102 ? -17.438 2.132 10.465 1.00 90.12 102 ARG A C 1
ATOM 855 O O . ARG A 1 102 ? -17.129 1.426 9.513 1.00 90.12 102 ARG A O 1
ATOM 862 N N . LYS A 1 103 ? -18.351 1.774 11.375 1.00 90.88 103 LYS A N 1
ATOM 863 C CA . LYS A 1 103 ? -19.069 0.494 11.301 1.00 90.88 103 LYS A CA 1
ATOM 864 C C . LYS A 1 103 ? -19.950 0.452 10.053 1.00 90.88 103 LYS A C 1
ATOM 866 O O . LYS A 1 103 ? -19.834 -0.484 9.270 1.00 90.88 103 LYS A O 1
ATOM 871 N N . ASP A 1 104 ? -20.733 1.501 9.838 1.00 93.25 104 ASP A N 1
ATOM 872 C CA . ASP A 1 104 ? -21.665 1.586 8.712 1.00 93.25 104 ASP A CA 1
ATOM 873 C C . ASP A 1 104 ? -20.914 1.708 7.382 1.00 93.25 104 ASP A C 1
ATOM 875 O O . ASP A 1 104 ? -21.203 0.980 6.431 1.00 93.25 104 ASP A O 1
ATOM 879 N N . LEU A 1 105 ? -19.860 2.533 7.343 1.00 93.94 105 LEU A N 1
ATOM 880 C CA . LEU A 1 105 ? -18.997 2.671 6.170 1.00 93.94 105 LEU A CA 1
ATOM 881 C C . LEU A 1 105 ? -18.289 1.357 5.819 1.00 93.94 105 LEU A C 1
ATOM 883 O O . LEU A 1 105 ? -18.129 1.051 4.643 1.00 93.94 105 LEU A O 1
ATOM 887 N N . SER A 1 106 ? -17.875 0.569 6.815 1.00 92.38 106 SER A N 1
ATOM 888 C CA . SER A 1 106 ? -17.230 -0.727 6.580 1.00 92.38 106 SER A CA 1
ATOM 889 C C . SER A 1 106 ? -18.186 -1.729 5.937 1.00 92.38 106 SER A C 1
ATOM 891 O O . SER A 1 106 ? -17.776 -2.450 5.030 1.00 92.38 106 SER A O 1
ATOM 893 N N . SER A 1 107 ? -19.440 -1.781 6.390 1.00 93.69 107 SER A N 1
ATOM 894 C CA . SER A 1 107 ? -20.455 -2.659 5.798 1.00 93.69 107 SER A CA 1
ATOM 895 C C . SER A 1 107 ? -20.779 -2.243 4.364 1.00 93.69 107 SER A C 1
ATOM 897 O O . SER A 1 107 ? -20.805 -3.085 3.469 1.00 93.69 107 SER A O 1
ATOM 899 N N . PHE A 1 108 ? -20.950 -0.939 4.121 1.00 94.19 108 PHE A N 1
ATOM 900 C CA . PHE A 1 108 ? -21.163 -0.414 2.772 1.00 94.19 108 PHE A CA 1
ATOM 901 C C . PHE A 1 108 ? -19.966 -0.693 1.851 1.00 94.19 108 PHE A C 1
ATOM 903 O O . PHE A 1 108 ? -20.142 -1.188 0.740 1.00 94.19 108 PHE A O 1
ATOM 910 N N . ALA A 1 109 ? -18.741 -0.447 2.326 1.00 95.19 109 ALA A N 1
ATOM 911 C CA . ALA A 1 109 ? -17.519 -0.699 1.569 1.00 95.19 109 ALA A CA 1
ATOM 912 C C . ALA A 1 109 ? -17.362 -2.179 1.194 1.00 95.19 109 ALA A C 1
ATOM 914 O O . ALA A 1 109 ? -16.887 -2.475 0.103 1.00 95.19 109 ALA A O 1
ATOM 915 N N . PHE A 1 110 ? -17.780 -3.104 2.064 1.00 95.94 110 PHE A N 1
ATOM 916 C CA . PHE A 1 110 ? -17.748 -4.535 1.766 1.00 95.94 110 PHE A CA 1
ATOM 917 C C . PHE A 1 110 ? -18.666 -4.893 0.591 1.00 95.94 110 PHE A C 1
ATOM 919 O O . PHE A 1 110 ? -18.226 -5.539 -0.359 1.00 95.94 110 PHE A O 1
ATOM 926 N N . VAL A 1 111 ? -19.912 -4.416 0.613 1.00 96.50 111 VAL A N 1
ATOM 927 C CA . VAL A 1 111 ? -20.866 -4.628 -0.488 1.00 96.50 111 VAL A CA 1
ATOM 928 C C . VAL A 1 111 ? -20.365 -3.970 -1.778 1.00 96.50 111 VAL A C 1
ATOM 930 O O . VAL A 1 111 ? -20.355 -4.595 -2.835 1.00 96.50 111 VAL A O 1
ATOM 933 N N . PHE A 1 112 ? -19.881 -2.732 -1.692 1.00 94.25 112 PHE A N 1
ATOM 934 C CA . PHE A 1 112 ? -19.308 -2.006 -2.826 1.00 94.25 112 PHE A CA 1
ATOM 935 C C . PHE A 1 112 ? -18.102 -2.730 -3.446 1.00 94.25 112 PHE A C 1
ATOM 937 O O . PHE A 1 112 ? -17.986 -2.814 -4.669 1.00 94.25 112 PHE A O 1
ATOM 944 N N . LEU A 1 113 ? -17.232 -3.309 -2.614 1.00 95.62 113 LEU A N 1
ATOM 945 C CA . LEU A 1 113 ? -16.092 -4.095 -3.073 1.00 95.62 113 LEU A CA 1
ATOM 946 C C . LEU A 1 113 ? -16.546 -5.339 -3.845 1.00 95.62 113 LEU A C 1
ATOM 948 O O . LEU A 1 113 ? -15.975 -5.627 -4.893 1.00 95.62 113 LEU A O 1
ATOM 952 N N . ILE A 1 114 ? -17.584 -6.042 -3.376 1.00 96.50 114 ILE A N 1
ATOM 953 C CA . ILE A 1 114 ? -18.156 -7.191 -4.097 1.00 96.50 114 ILE A CA 1
ATOM 954 C C . ILE A 1 114 ? -18.607 -6.771 -5.499 1.00 96.50 114 ILE A C 1
ATOM 956 O O . ILE A 1 114 ? -18.251 -7.438 -6.469 1.00 96.50 114 ILE A O 1
ATOM 960 N N . PHE A 1 115 ? -19.320 -5.648 -5.627 1.00 95.44 115 PHE A N 1
ATOM 961 C CA . PHE A 1 115 ? -19.738 -5.138 -6.935 1.00 95.44 115 PHE A CA 1
ATOM 962 C C . PHE A 1 115 ? -18.545 -4.826 -7.842 1.00 95.44 115 PHE A C 1
ATOM 964 O O . PHE A 1 115 ? -18.512 -5.294 -8.979 1.00 95.44 115 PHE A O 1
ATOM 971 N N . ILE A 1 116 ? -17.541 -4.093 -7.351 1.00 94.88 116 ILE A N 1
ATOM 972 C CA . ILE A 1 116 ? -16.341 -3.778 -8.142 1.00 94.88 116 ILE A CA 1
ATOM 973 C C . ILE A 1 116 ? -15.630 -5.053 -8.601 1.00 94.88 116 ILE A C 1
ATOM 975 O O . ILE A 1 116 ? -15.230 -5.148 -9.761 1.00 94.88 116 ILE A O 1
ATOM 979 N N . LEU A 1 117 ? -15.470 -6.036 -7.713 1.00 95.94 117 LEU A N 1
ATOM 980 C CA . LEU A 1 117 ? -14.804 -7.292 -8.049 1.00 95.94 117 LEU A CA 1
ATOM 981 C C . LEU A 1 117 ? -15.608 -8.091 -9.079 1.00 95.94 117 LEU A C 1
ATOM 983 O O . LEU A 1 117 ? -15.014 -8.609 -10.021 1.00 95.94 117 LEU A O 1
ATOM 987 N N . ALA A 1 118 ? -16.936 -8.141 -8.950 1.00 96.50 118 ALA A N 1
ATOM 988 C CA . ALA A 1 118 ? -17.808 -8.799 -9.919 1.00 96.50 118 ALA A CA 1
ATOM 989 C C . ALA A 1 118 ? -17.694 -8.151 -11.310 1.00 96.50 118 ALA A C 1
ATOM 991 O O . ALA A 1 118 ? -17.478 -8.852 -12.299 1.00 96.50 118 ALA A O 1
ATOM 992 N N . TYR A 1 119 ? -17.740 -6.816 -11.395 1.00 93.94 119 TYR A N 1
ATOM 993 C CA . TYR A 1 119 ? -17.551 -6.099 -12.661 1.00 93.94 119 TYR A CA 1
ATOM 994 C C . TYR A 1 119 ? -16.137 -6.262 -13.230 1.00 93.94 119 TYR A C 1
ATOM 996 O O . TYR A 1 119 ? -15.981 -6.398 -14.443 1.00 93.94 119 TYR A O 1
ATOM 1004 N N . ALA A 1 120 ? -15.108 -6.305 -12.382 1.00 95.25 120 ALA A N 1
ATOM 1005 C CA . ALA A 1 120 ? -13.741 -6.560 -12.823 1.00 95.25 120 ALA A CA 1
ATOM 1006 C C . ALA A 1 120 ? -13.570 -7.992 -13.361 1.00 95.25 120 ALA A C 1
ATOM 1008 O O . ALA A 1 120 ? -12.903 -8.184 -14.375 1.00 95.25 120 ALA A O 1
ATOM 1009 N N . GLN A 1 121 ? -14.190 -8.996 -12.733 1.00 95.50 121 GLN A N 1
ATOM 1010 C CA . GLN A 1 121 ? -14.193 -10.373 -13.239 1.00 95.50 121 GLN A CA 1
ATOM 1011 C C . GLN A 1 121 ? -14.947 -10.482 -14.566 1.00 95.50 121 GLN A C 1
ATOM 1013 O O . GLN A 1 121 ? -14.440 -11.079 -15.513 1.00 95.50 121 GLN A O 1
ATOM 1018 N N . PHE A 1 122 ? -16.124 -9.864 -14.655 1.00 93.56 122 PHE A N 1
ATOM 1019 C CA . PHE A 1 122 ? -16.924 -9.819 -15.876 1.00 93.56 122 PHE A CA 1
ATOM 1020 C C . PHE A 1 122 ? -16.171 -9.143 -17.029 1.00 93.56 122 PHE A C 1
ATOM 1022 O O . PHE A 1 122 ? -16.076 -9.696 -18.125 1.00 93.56 122 PHE A O 1
ATOM 1029 N N . GLY A 1 123 ? -15.569 -7.980 -16.768 1.00 90.75 123 GLY A N 1
ATOM 1030 C CA . GLY A 1 123 ? -14.769 -7.255 -17.750 1.00 90.75 123 GLY A CA 1
ATOM 1031 C C . GLY A 1 123 ? -13.562 -8.063 -18.223 1.00 90.75 123 GLY A C 1
ATOM 1032 O O . GLY A 1 123 ? -13.302 -8.133 -19.421 1.00 90.75 123 GLY A O 1
ATOM 1033 N N . PHE A 1 124 ? -12.861 -8.727 -17.302 1.00 94.00 124 PHE A N 1
ATOM 1034 C CA . PHE A 1 124 ? -11.768 -9.639 -17.633 1.00 94.00 124 PHE A CA 1
ATOM 1035 C C . PHE A 1 124 ? -12.237 -10.807 -18.519 1.00 94.00 124 PHE A C 1
ATOM 1037 O O . PHE A 1 124 ? -11.581 -11.121 -19.511 1.00 94.00 124 PHE A O 1
ATOM 1044 N N . ALA A 1 125 ? -13.381 -11.421 -18.206 1.00 92.75 125 ALA A N 1
ATOM 1045 C CA . ALA A 1 125 ? -13.909 -12.561 -18.954 1.00 92.75 125 ALA A CA 1
ATOM 1046 C C . ALA A 1 125 ? -14.330 -12.198 -20.389 1.00 92.75 125 ALA A C 1
ATOM 1048 O O . ALA A 1 125 ? -14.023 -12.943 -21.318 1.00 92.75 125 ALA A O 1
ATOM 1049 N N . ILE A 1 126 ? -15.000 -11.056 -20.578 1.00 90.94 126 ILE A N 1
ATOM 1050 C CA . ILE A 1 126 ? -15.502 -10.632 -21.895 1.00 90.94 126 ILE A CA 1
ATOM 1051 C C . ILE A 1 126 ? -14.415 -9.946 -22.717 1.00 90.94 126 ILE A C 1
ATOM 1053 O O . ILE A 1 126 ? -14.180 -10.299 -23.870 1.00 90.94 126 ILE A O 1
ATOM 1057 N N . PHE A 1 127 ? -13.746 -8.951 -22.138 1.00 89.50 127 PHE A N 1
ATOM 1058 C CA . PHE A 1 127 ? -12.851 -8.070 -22.883 1.00 89.50 127 PHE A CA 1
ATOM 1059 C C . PHE A 1 127 ? -11.381 -8.478 -22.787 1.00 89.50 127 PHE A C 1
ATOM 1061 O O . PHE A 1 127 ? -10.562 -7.942 -23.532 1.00 89.50 127 PHE A O 1
ATOM 1068 N N . GLY A 1 128 ? -11.009 -9.416 -21.912 1.00 88.81 128 GLY A N 1
ATOM 1069 C CA . GLY A 1 128 ? -9.602 -9.707 -21.625 1.00 88.81 128 GLY A CA 1
ATOM 1070 C C . GLY A 1 128 ? -8.800 -10.287 -22.786 1.00 88.81 128 GLY A C 1
ATOM 1071 O O . GLY A 1 128 ? -7.581 -10.121 -22.824 1.00 88.81 128 GLY A O 1
ATOM 1072 N N . ARG A 1 129 ? -9.466 -10.911 -23.766 1.00 86.75 129 ARG A N 1
ATOM 1073 C CA . ARG A 1 129 ? -8.815 -11.389 -24.999 1.00 86.75 129 ARG A CA 1
ATOM 1074 C C . ARG A 1 129 ? -8.587 -10.281 -26.028 1.00 86.75 129 ARG A C 1
ATOM 1076 O O . ARG A 1 129 ? -7.643 -10.375 -26.803 1.00 86.75 129 ARG A O 1
ATOM 1083 N N . SER A 1 130 ? -9.424 -9.247 -26.024 1.00 87.00 130 SER A N 1
ATOM 1084 C CA . SER A 1 130 ? -9.456 -8.227 -27.079 1.00 87.00 130 SER A CA 1
ATOM 1085 C C . SER A 1 130 ? -8.853 -6.889 -26.648 1.00 87.00 130 SER A C 1
ATOM 1087 O O . SER A 1 130 ? -8.301 -6.174 -27.477 1.00 87.00 130 SER A O 1
ATOM 1089 N N . LEU A 1 131 ? -8.921 -6.541 -25.359 1.00 88.81 131 LEU A N 1
ATOM 1090 C CA . LEU A 1 131 ? -8.473 -5.252 -24.829 1.00 88.81 131 LEU A CA 1
ATOM 1091 C C . LEU A 1 131 ? -7.333 -5.423 -23.825 1.00 88.81 131 LEU A C 1
ATOM 1093 O O . LEU A 1 131 ? -7.467 -6.097 -22.803 1.00 88.81 131 LEU A O 1
ATOM 1097 N N . ARG A 1 132 ? -6.228 -4.698 -24.048 1.00 88.06 132 ARG A N 1
ATOM 1098 C CA . ARG A 1 132 ? -5.059 -4.697 -23.147 1.00 88.06 132 ARG A CA 1
ATOM 1099 C C . ARG A 1 132 ? -5.416 -4.265 -21.721 1.00 88.06 132 ARG A C 1
ATOM 1101 O O . ARG A 1 132 ? -4.871 -4.818 -20.771 1.00 88.06 132 ARG A O 1
ATOM 1108 N N . ASN A 1 133 ? -6.361 -3.336 -21.584 1.00 88.69 133 ASN A N 1
ATOM 1109 C CA . ASN A 1 133 ? -6.858 -2.842 -20.296 1.00 88.69 133 ASN A CA 1
ATOM 1110 C C . ASN A 1 133 ? -7.523 -3.945 -19.452 1.00 88.69 133 ASN A C 1
ATOM 1112 O O . ASN A 1 133 ? -7.492 -3.883 -18.227 1.00 88.69 133 ASN A O 1
ATOM 1116 N N . TYR A 1 134 ? -8.025 -4.999 -20.096 1.00 91.25 134 TYR A N 1
ATOM 1117 C CA . TYR A 1 134 ? -8.699 -6.127 -19.457 1.00 91.25 134 TYR A CA 1
ATOM 1118 C C . TYR A 1 134 ? -7.859 -7.407 -19.464 1.00 91.25 134 TYR A C 1
ATOM 1120 O O . TYR A 1 134 ? -8.357 -8.457 -19.082 1.00 91.25 134 TYR A O 1
ATOM 1128 N N . LYS A 1 135 ? -6.583 -7.351 -19.873 1.00 92.31 135 LYS A N 1
ATOM 1129 C CA . LYS A 1 135 ? -5.736 -8.543 -20.080 1.00 92.31 135 LYS A CA 1
ATOM 1130 C C . LYS A 1 135 ? -5.463 -9.351 -18.807 1.00 92.31 135 LYS A C 1
ATOM 1132 O O . LYS A 1 135 ? -5.147 -10.533 -18.886 1.00 92.31 135 LYS A O 1
ATOM 1137 N N . SER A 1 136 ? -5.514 -8.722 -17.638 1.00 93.94 136 SER A N 1
ATOM 1138 C CA . SER A 1 136 ? -5.359 -9.385 -16.341 1.00 93.94 136 SER A CA 1
ATOM 1139 C C . SER A 1 136 ? -6.449 -8.915 -15.393 1.00 93.94 136 SER A C 1
ATOM 1141 O O . SER A 1 136 ? -6.960 -7.803 -15.534 1.00 93.94 136 SER A O 1
ATOM 1143 N N . PHE A 1 137 ? -6.774 -9.735 -14.395 1.00 92.38 137 PHE A N 1
ATOM 1144 C CA . PHE A 1 137 ? -7.763 -9.372 -13.382 1.00 92.38 137 PHE A CA 1
ATOM 1145 C C . PHE A 1 137 ? -7.428 -8.035 -12.696 1.00 92.38 137 PHE A C 1
ATOM 1147 O O . PHE A 1 137 ? -8.289 -7.170 -12.571 1.00 92.38 137 PHE A O 1
ATOM 1154 N N . PHE A 1 138 ? -6.160 -7.816 -12.329 1.00 93.62 138 PHE A N 1
ATOM 1155 C CA . PHE A 1 138 ? -5.723 -6.567 -11.696 1.00 93.62 138 PHE A CA 1
ATOM 1156 C C . PHE A 1 138 ? -5.795 -5.357 -12.643 1.00 93.62 138 PHE A C 1
ATOM 1158 O O . PHE A 1 138 ? -6.169 -4.258 -12.226 1.00 93.62 138 PHE A O 1
ATOM 1165 N N . SER A 1 139 ? -5.477 -5.554 -13.927 1.00 92.75 139 SER A N 1
ATOM 1166 C CA . SER A 1 139 ? -5.635 -4.505 -14.938 1.00 92.75 139 SER A CA 1
ATOM 1167 C C . SER A 1 139 ? -7.111 -4.146 -15.116 1.00 92.75 139 SER A C 1
ATOM 1169 O O . SER A 1 139 ? -7.455 -2.971 -15.047 1.00 92.75 139 SER A O 1
ATOM 1171 N N . SER A 1 140 ? -7.992 -5.148 -15.218 1.00 93.56 140 SER A N 1
ATOM 1172 C CA . SER A 1 140 ? -9.440 -4.936 -15.306 1.00 93.56 140 SER A CA 1
ATOM 1173 C C . SER A 1 140 ? -9.992 -4.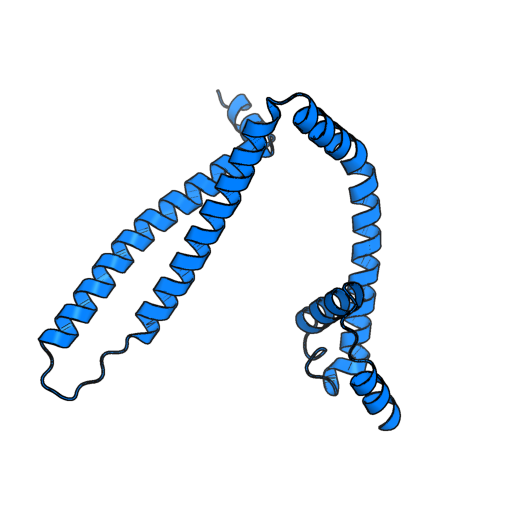230 -14.067 1.00 93.56 140 SER A C 1
ATOM 1175 O O . SER A 1 140 ? -10.827 -3.338 -14.187 1.00 93.56 140 SER A O 1
ATOM 1177 N N . LEU A 1 141 ? -9.502 -4.582 -12.875 1.00 95.06 141 LEU A N 1
ATOM 1178 C CA . LEU A 1 141 ? -9.871 -3.915 -11.627 1.00 95.06 141 LEU A CA 1
ATOM 1179 C C . LEU A 1 141 ? -9.479 -2.432 -11.653 1.00 95.06 141 LEU A C 1
ATOM 1181 O O . LEU A 1 141 ? -10.284 -1.569 -11.306 1.00 95.06 141 LEU A O 1
ATOM 1185 N N . THR A 1 142 ? -8.268 -2.128 -12.127 1.00 93.69 142 THR A N 1
ATOM 1186 C CA . THR A 1 142 ? -7.793 -0.748 -12.305 1.00 93.69 142 THR A CA 1
ATOM 1187 C C . THR A 1 142 ? -8.652 -0.000 -13.324 1.00 93.69 142 THR A C 1
ATOM 1189 O O . THR A 1 142 ? -9.004 1.155 -13.099 1.00 93.69 142 THR A O 1
ATOM 1192 N N . THR A 1 143 ? -9.050 -0.649 -14.420 1.00 93.44 143 THR A N 1
ATOM 1193 C CA . THR A 1 143 ? -9.963 -0.068 -15.413 1.00 93.44 143 THR A CA 1
ATOM 1194 C C . THR A 1 143 ? -11.356 0.200 -14.839 1.00 93.44 143 THR A C 1
ATOM 1196 O O . THR A 1 143 ? -11.912 1.260 -15.109 1.00 93.44 143 THR A O 1
ATOM 1199 N N . CYS A 1 144 ? -11.902 -0.678 -13.992 1.00 93.94 144 CYS A N 1
ATOM 1200 C CA . CYS A 1 144 ? -13.158 -0.413 -13.280 1.00 93.94 144 CYS A CA 1
ATOM 1201 C C . CYS A 1 144 ? -13.055 0.821 -12.367 1.00 93.94 144 CYS A C 1
ATOM 1203 O O . CYS A 1 144 ? -13.965 1.648 -12.359 1.00 93.94 144 CYS A O 1
ATOM 1205 N N . PHE A 1 145 ? -11.940 0.992 -11.644 1.00 93.56 145 PHE A N 1
ATOM 1206 C CA . PHE A 1 145 ? -11.707 2.208 -10.854 1.00 93.56 145 PHE A CA 1
ATOM 1207 C C . PHE A 1 145 ? -11.577 3.461 -11.727 1.00 93.56 145 PHE A C 1
ATOM 1209 O O . PHE A 1 145 ? -12.150 4.491 -11.386 1.00 93.56 145 PHE A O 1
ATOM 1216 N N . ARG A 1 146 ? -10.875 3.376 -12.863 1.00 92.44 146 ARG A N 1
ATOM 1217 C CA . ARG A 1 146 ? -10.771 4.481 -13.831 1.00 92.44 146 ARG A CA 1
ATOM 1218 C C . ARG A 1 146 ? -12.139 4.911 -14.354 1.00 92.44 146 ARG A C 1
ATOM 1220 O O . ARG A 1 146 ? -12.437 6.100 -14.345 1.00 92.44 146 ARG A O 1
ATOM 1227 N N . MET A 1 147 ? -13.009 3.959 -14.691 1.00 92.19 147 MET A N 1
ATOM 1228 C CA . MET A 1 147 ? -14.383 4.282 -15.086 1.00 92.19 147 MET A CA 1
ATOM 1229 C C . MET A 1 147 ? -15.168 4.982 -13.982 1.00 92.19 147 MET A C 1
ATOM 1231 O O . MET A 1 147 ? -15.903 5.922 -14.266 1.00 92.19 147 MET A O 1
ATOM 1235 N N . LEU A 1 148 ? -14.998 4.561 -12.727 1.00 91.94 148 LEU A N 1
ATOM 1236 C CA . LEU A 1 148 ? -15.651 5.208 -11.588 1.00 91.94 148 LEU A CA 1
ATOM 1237 C C . LEU A 1 148 ? -15.167 6.653 -11.380 1.00 91.94 148 LEU A C 1
ATOM 1239 O O . LEU A 1 148 ? -15.930 7.492 -10.911 1.00 91.94 148 LEU A O 1
ATOM 1243 N N . LEU A 1 149 ? -13.923 6.948 -11.765 1.00 92.81 149 LEU A N 1
ATOM 1244 C CA . LEU A 1 149 ? -13.356 8.300 -11.798 1.00 92.81 149 LEU A CA 1
ATOM 1245 C C . LEU A 1 149 ? -13.764 9.103 -13.052 1.00 92.81 149 LEU A C 1
ATOM 1247 O O . LEU A 1 149 ? -13.416 10.277 -13.148 1.00 92.81 149 LEU A O 1
ATOM 1251 N N . GLY A 1 150 ? -14.508 8.502 -13.988 1.00 90.88 150 GLY A N 1
ATOM 1252 C CA . GLY A 1 150 ? -14.990 9.136 -15.222 1.00 90.88 150 GLY A CA 1
ATOM 1253 C C . GLY A 1 150 ? -14.139 8.867 -16.468 1.00 90.88 150 GLY A C 1
ATOM 1254 O O . GLY A 1 150 ? -14.510 9.289 -17.562 1.00 90.88 150 GLY A O 1
ATOM 1255 N N . GLU A 1 151 ? -13.033 8.131 -16.352 1.00 90.00 151 GLU A N 1
ATOM 1256 C CA . GLU A 1 151 ? -12.195 7.743 -17.492 1.00 90.00 151 GLU A CA 1
ATOM 1257 C C . GLU A 1 151 ? -12.785 6.508 -18.195 1.00 90.00 151 GLU A C 1
ATOM 1259 O O . GLU A 1 151 ? -12.471 5.360 -17.859 1.00 90.00 151 GLU A O 1
ATOM 1264 N N . ILE A 1 152 ? -13.668 6.736 -19.173 1.00 84.56 152 ILE A N 1
ATOM 1265 C CA . ILE A 1 152 ? -14.372 5.672 -19.904 1.00 84.56 152 ILE A CA 1
ATOM 1266 C C . ILE A 1 152 ? -13.882 5.596 -21.356 1.00 84.56 152 ILE A C 1
ATOM 1268 O O . ILE A 1 152 ? -14.186 6.458 -22.175 1.00 84.56 152 ILE A O 1
ATOM 1272 N N . ASN A 1 153 ? -13.215 4.495 -21.716 1.00 81.25 153 ASN A N 1
ATOM 1273 C CA . ASN A 1 153 ? -12.847 4.184 -23.105 1.00 81.25 153 ASN A CA 1
ATOM 1274 C C . ASN A 1 153 ? -13.967 3.392 -23.803 1.00 81.25 153 ASN A C 1
ATOM 1276 O O . ASN A 1 153 ? -13.806 2.219 -24.144 1.00 81.25 153 ASN A O 1
ATOM 1280 N N . ALA A 1 154 ? -15.134 4.020 -23.975 1.00 81.69 154 ALA A N 1
ATOM 1281 C CA . ALA A 1 154 ? -16.322 3.361 -24.528 1.00 81.69 154 ALA A CA 1
ATOM 1282 C C . ALA A 1 154 ? -16.143 2.927 -25.994 1.00 81.69 154 ALA A C 1
ATOM 1284 O O . ALA A 1 154 ? -16.676 1.895 -26.397 1.00 81.69 154 ALA A O 1
ATOM 1285 N N . ALA A 1 155 ? -15.371 3.684 -26.781 1.00 84.19 155 ALA A N 1
ATOM 1286 C CA . ALA A 1 155 ? -15.122 3.387 -28.192 1.00 84.19 155 ALA A CA 1
ATOM 1287 C C . ALA A 1 155 ? -14.488 1.999 -28.387 1.00 84.19 155 ALA A C 1
ATOM 1289 O O . ALA A 1 155 ? -14.983 1.201 -29.182 1.00 84.19 155 ALA A O 1
ATOM 1290 N N . ASP A 1 156 ? -13.467 1.680 -27.589 1.00 82.25 156 ASP A N 1
ATOM 1291 C CA . ASP A 1 156 ? -12.767 0.394 -27.637 1.00 82.25 156 ASP A CA 1
ATOM 1292 C C . ASP A 1 156 ? -13.695 -0.772 -27.268 1.00 82.25 156 ASP A C 1
ATOM 1294 O O . ASP A 1 156 ? -13.661 -1.833 -27.890 1.00 82.25 156 ASP A O 1
ATOM 1298 N N . MET A 1 157 ? -14.574 -0.573 -26.281 1.00 84.00 157 MET A N 1
ATOM 1299 C CA . MET A 1 157 ? -15.533 -1.598 -25.852 1.00 84.00 157 MET A CA 1
ATOM 1300 C C . MET A 1 157 ? -16.606 -1.859 -26.915 1.00 84.00 157 MET A C 1
ATOM 1302 O O . MET A 1 157 ? -16.978 -3.010 -27.155 1.00 84.00 157 MET A O 1
ATOM 1306 N N . ILE A 1 158 ? -17.087 -0.805 -27.582 1.00 85.31 158 ILE A N 1
ATOM 1307 C CA . ILE A 1 158 ? -18.072 -0.914 -28.667 1.00 85.31 158 ILE A CA 1
ATOM 1308 C C . ILE A 1 158 ? -17.446 -1.582 -29.897 1.00 85.31 158 ILE A C 1
ATOM 1310 O O . ILE A 1 158 ? -18.110 -2.386 -30.551 1.00 85.31 158 ILE A O 1
ATOM 1314 N N . ALA A 1 159 ? -16.179 -1.289 -30.199 1.00 83.44 159 ALA A N 1
ATOM 1315 C CA . ALA A 1 159 ? -15.468 -1.898 -31.319 1.00 83.44 159 ALA A CA 1
ATOM 1316 C C . ALA A 1 159 ? -15.346 -3.422 -31.161 1.00 83.44 159 ALA A C 1
ATOM 1318 O O . ALA A 1 159 ? -15.623 -4.152 -32.109 1.00 83.44 159 ALA A O 1
ATOM 1319 N N . VAL A 1 160 ? -15.031 -3.913 -29.957 1.00 82.25 160 VAL A N 1
ATOM 1320 C CA . VAL A 1 160 ? -14.973 -5.361 -29.677 1.00 82.25 160 VAL A CA 1
ATOM 1321 C C . VAL A 1 160 ? -16.327 -6.034 -29.888 1.00 82.25 160 VAL A C 1
ATOM 1323 O O . VAL A 1 160 ? -16.382 -7.124 -30.451 1.00 82.25 160 VAL A O 1
ATOM 1326 N N . ARG A 1 161 ? -17.424 -5.371 -29.502 1.00 71.69 161 ARG A N 1
ATOM 1327 C CA . ARG A 1 161 ? -18.780 -5.889 -29.725 1.00 71.69 161 ARG A CA 1
ATOM 1328 C C . ARG A 1 161 ? -19.153 -5.983 -31.209 1.00 71.69 161 ARG A C 1
ATOM 1330 O O . ARG A 1 161 ? -20.008 -6.783 -31.534 1.00 71.69 161 ARG A O 1
ATOM 1337 N N . ARG A 1 162 ? -18.567 -5.176 -32.099 1.00 68.31 162 ARG A N 1
ATOM 1338 C CA . ARG A 1 162 ? -18.856 -5.232 -33.549 1.00 68.31 162 ARG A CA 1
ATOM 1339 C C . ARG A 1 162 ? -18.106 -6.350 -34.283 1.00 68.31 162 ARG A C 1
ATOM 1341 O O . ARG A 1 162 ? -18.398 -6.588 -35.448 1.00 68.31 162 ARG A O 1
ATOM 1348 N N . LEU A 1 163 ? -17.120 -6.973 -33.637 1.00 60.94 163 LEU A N 1
ATOM 1349 C CA . LEU A 1 163 ? -16.291 -8.040 -34.212 1.00 60.94 163 LEU A CA 1
ATOM 1350 C C . LEU A 1 163 ? -16.826 -9.455 -33.910 1.00 60.94 163 LEU A C 1
ATOM 1352 O O . LEU A 1 163 ? -16.256 -10.423 -34.408 1.00 60.94 163 LEU A O 1
ATOM 1356 N N . TYR A 1 164 ? -17.896 -9.559 -33.117 1.00 52.47 164 TYR A N 1
ATOM 1357 C CA . TYR A 1 164 ? -18.659 -10.773 -32.805 1.00 52.47 164 TYR A CA 1
ATOM 1358 C C . TYR A 1 164 ? -20.137 -10.537 -33.116 1.00 52.47 164 TYR A C 1
ATOM 1360 O O . TYR A 1 164 ? -20.812 -11.519 -33.488 1.00 52.47 164 TYR A O 1
#